Protein AF-A0A2N6EGQ9-F1 (afdb_monomer_lite)

Radius of gyration: 28.34 Å; chains: 1; bounding box: 71×51×39 Å

Structure (mmCIF, N/CA/C/O backbone):
data_AF-A0A2N6EGQ9-F1
#
_entry.id   AF-A0A2N6EGQ9-F1
#
loop_
_atom_site.group_PDB
_atom_site.id
_atom_site.type_symbol
_atom_site.label_atom_id
_atom_site.label_alt_id
_atom_site.label_comp_id
_atom_site.label_asym_id
_atom_site.label_entity_id
_atom_site.label_seq_id
_atom_site.pdbx_PDB_ins_code
_atom_site.Cartn_x
_atom_site.Cartn_y
_atom_site.Cartn_z
_atom_site.occupancy
_atom_site.B_iso_or_equiv
_atom_site.auth_seq_id
_atom_site.auth_comp_id
_atom_site.auth_asym_id
_atom_site.auth_atom_id
_atom_site.pdbx_PDB_model_num
ATOM 1 N N . MET A 1 1 ? 46.350 24.737 13.763 1.00 59.47 1 MET A N 1
ATOM 2 C CA . MET A 1 1 ? 44.964 24.432 14.192 1.00 59.47 1 MET A CA 1
ATOM 3 C C . MET A 1 1 ? 43.905 24.964 13.226 1.00 59.47 1 MET A C 1
ATOM 5 O O . MET A 1 1 ? 43.174 24.155 12.680 1.00 59.47 1 MET A O 1
ATOM 9 N N . LYS A 1 2 ? 43.855 26.273 12.923 1.00 70.25 2 LYS A N 1
ATOM 10 C CA . LYS A 1 2 ? 42.822 26.863 12.035 1.00 70.25 2 LYS A CA 1
ATOM 11 C C . LYS A 1 2 ? 42.765 26.259 10.616 1.00 70.25 2 LYS A C 1
ATOM 13 O O . LYS A 1 2 ? 41.686 26.022 10.094 1.00 70.25 2 LYS A O 1
ATOM 18 N N . LYS A 1 3 ? 43.923 25.948 10.018 1.00 81.38 3 LYS A N 1
ATOM 19 C CA . LYS A 1 3 ? 44.008 25.327 8.680 1.00 81.38 3 LYS A CA 1
ATOM 20 C C . LYS A 1 3 ? 43.513 23.875 8.657 1.00 81.38 3 LYS A C 1
ATOM 22 O O . LYS A 1 3 ? 42.861 23.475 7.707 1.00 81.38 3 LYS A O 1
ATOM 27 N N . ALA A 1 4 ? 43.784 23.113 9.718 1.00 82.31 4 ALA A N 1
ATOM 28 C CA . ALA A 1 4 ? 43.320 21.731 9.837 1.00 82.31 4 ALA A CA 1
ATOM 29 C C . ALA A 1 4 ? 41.794 21.670 9.994 1.00 82.31 4 ALA A C 1
ATOM 31 O O . ALA A 1 4 ? 41.153 20.853 9.347 1.00 82.31 4 ALA A O 1
ATOM 32 N N . ALA A 1 5 ? 41.212 22.591 10.772 1.00 84.06 5 ALA A N 1
ATOM 33 C CA . ALA A 1 5 ? 39.761 22.713 10.895 1.00 84.06 5 ALA A CA 1
ATOM 34 C C . ALA A 1 5 ? 39.092 23.019 9.543 1.00 84.06 5 ALA A C 1
ATOM 36 O O . ALA A 1 5 ? 38.118 22.368 9.192 1.00 84.06 5 ALA A O 1
ATOM 37 N N . LEU A 1 6 ? 39.662 23.931 8.745 1.00 88.00 6 LEU A N 1
ATOM 38 C CA . LEU A 1 6 ? 39.165 24.238 7.396 1.00 88.00 6 LEU A CA 1
ATOM 39 C C . LEU A 1 6 ? 39.219 23.035 6.446 1.00 88.00 6 LEU A C 1
ATOM 41 O O . LEU A 1 6 ? 38.275 22.809 5.696 1.00 88.00 6 LEU A O 1
ATOM 45 N N . ILE A 1 7 ? 40.301 22.254 6.492 1.00 89.38 7 ILE A N 1
ATOM 46 C CA . ILE A 1 7 ? 40.452 21.050 5.664 1.00 89.38 7 ILE A CA 1
ATOM 47 C C . ILE A 1 7 ? 39.420 19.990 6.065 1.00 89.38 7 ILE A C 1
ATOM 49 O O . ILE A 1 7 ? 38.753 19.432 5.202 1.00 89.38 7 ILE A O 1
ATOM 53 N N . ILE A 1 8 ? 39.239 19.755 7.367 1.00 86.50 8 ILE A N 1
ATOM 54 C CA . ILE A 1 8 ? 38.266 18.781 7.881 1.00 86.50 8 ILE A CA 1
ATOM 55 C C . ILE A 1 8 ? 36.834 19.200 7.525 1.00 86.50 8 ILE A C 1
ATOM 57 O O . ILE A 1 8 ? 36.068 18.382 7.022 1.00 86.50 8 ILE A O 1
ATOM 61 N N . SER A 1 9 ? 36.482 20.476 7.712 1.00 82.12 9 SER A N 1
ATOM 62 C CA . SER A 1 9 ? 35.176 21.005 7.304 1.00 82.12 9 SER A CA 1
ATOM 63 C C . SER A 1 9 ? 34.949 20.885 5.795 1.00 82.12 9 SER A C 1
ATOM 65 O O . SER A 1 9 ? 33.854 20.523 5.377 1.00 82.12 9 SER A O 1
ATOM 67 N N . GLY A 1 10 ? 35.976 21.139 4.979 1.00 83.94 10 GLY A N 1
ATOM 68 C CA . GLY A 1 10 ? 35.899 20.983 3.526 1.00 83.94 10 GLY A CA 1
ATOM 69 C C . GLY A 1 10 ? 35.665 19.534 3.095 1.00 83.94 10 GLY A C 1
ATOM 70 O O . GLY A 1 10 ? 34.824 19.282 2.239 1.00 83.94 10 GLY A O 1
ATOM 71 N N . ILE A 1 11 ? 36.346 18.573 3.725 1.00 81.44 11 ILE A N 1
ATOM 72 C CA . ILE A 1 11 ? 36.161 17.140 3.446 1.00 81.44 11 ILE A CA 1
ATOM 73 C C . ILE A 1 11 ? 34.754 16.680 3.847 1.00 81.44 11 ILE A C 1
ATOM 75 O O . ILE A 1 11 ? 34.117 15.965 3.082 1.00 81.44 11 ILE A O 1
ATOM 79 N N . LEU A 1 12 ? 34.238 17.121 4.999 1.00 78.19 12 LEU A N 1
ATOM 80 C CA . LEU A 1 12 ? 32.878 16.787 5.448 1.00 78.19 12 LEU A CA 1
ATOM 81 C C . LEU A 1 12 ? 31.797 17.343 4.508 1.00 78.19 12 LEU A C 1
ATOM 83 O O . LEU A 1 12 ? 30.819 16.655 4.230 1.00 78.19 12 LEU A O 1
ATOM 87 N N . LEU A 1 13 ? 31.991 18.556 3.981 1.00 73.44 13 LEU A N 1
ATOM 88 C CA . LEU A 1 13 ? 31.085 19.160 2.997 1.00 73.44 13 LEU A CA 1
ATOM 89 C C . LEU A 1 13 ? 31.120 18.436 1.643 1.00 73.44 13 LEU A C 1
ATOM 91 O O . LEU A 1 13 ? 30.088 18.323 0.991 1.00 73.44 13 LEU A O 1
ATOM 95 N N . LEU A 1 14 ? 32.285 17.932 1.226 1.00 71.06 14 LEU A N 1
ATOM 96 C CA . LEU A 1 14 ? 32.445 17.212 -0.043 1.00 71.06 14 LEU A CA 1
ATOM 97 C C . LEU A 1 14 ? 32.001 15.742 0.042 1.00 71.06 14 LEU A C 1
ATOM 99 O O . LEU A 1 14 ? 31.516 15.198 -0.945 1.00 71.06 14 LEU A O 1
ATOM 103 N N . ALA A 1 15 ? 32.129 15.107 1.210 1.00 67.69 15 ALA A N 1
ATOM 104 C CA . ALA A 1 15 ? 31.673 13.737 1.449 1.00 67.69 15 ALA A CA 1
ATOM 105 C C . ALA A 1 15 ? 30.148 13.633 1.656 1.00 67.69 15 ALA A C 1
ATOM 107 O O . ALA A 1 15 ? 29.586 12.555 1.493 1.00 67.69 15 ALA A O 1
ATOM 108 N N . GLY A 1 16 ? 29.468 14.739 1.982 1.00 58.56 16 GLY A N 1
ATOM 109 C CA . GLY A 1 16 ? 28.026 14.771 2.259 1.00 58.56 16 GLY A CA 1
ATOM 110 C C . GLY A 1 16 ? 27.097 14.643 1.041 1.00 58.56 16 GLY A C 1
ATOM 111 O O . GLY A 1 16 ? 25.885 14.621 1.226 1.00 58.56 16 GLY A O 1
ATOM 112 N N . CYS A 1 17 ? 27.628 14.557 -0.185 1.0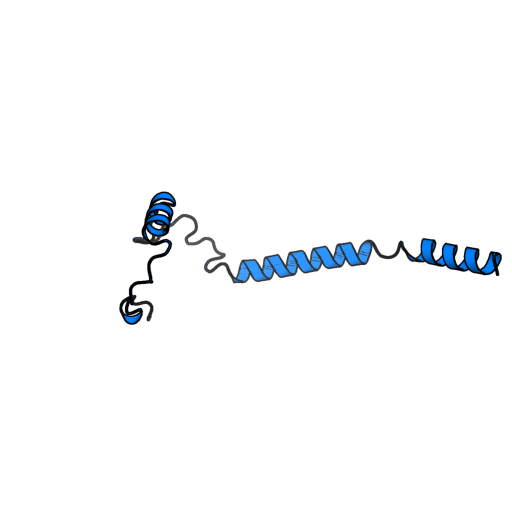0 60.09 17 CYS A N 1
ATOM 113 C CA . CYS A 1 17 ? 26.835 14.459 -1.424 1.00 60.09 17 CYS A CA 1
ATOM 114 C C . CYS A 1 17 ? 26.863 13.073 -2.097 1.00 60.09 17 CYS A C 1
ATOM 116 O O . CYS A 1 17 ? 26.463 12.947 -3.253 1.00 60.09 17 CYS A O 1
ATOM 118 N N . ALA A 1 18 ? 27.309 12.029 -1.400 1.00 57.88 18 ALA A N 1
ATOM 119 C CA . ALA A 1 18 ? 27.132 10.643 -1.829 1.00 57.88 18 ALA A CA 1
ATOM 120 C C . ALA A 1 18 ? 26.270 9.938 -0.767 1.00 57.88 18 ALA A C 1
ATOM 122 O O . ALA A 1 18 ? 26.714 9.937 0.382 1.00 57.88 18 ALA A O 1
ATOM 123 N N . PRO A 1 19 ? 25.073 9.379 -1.065 1.00 57.78 19 PRO A N 1
ATOM 124 C CA . PRO A 1 19 ? 24.575 8.913 -2.368 1.00 57.78 19 PRO A CA 1
ATOM 125 C C . PRO A 1 19 ? 23.079 9.236 -2.626 1.00 57.78 19 PRO A C 1
ATOM 127 O O . PRO A 1 19 ? 22.182 8.645 -2.026 1.00 57.78 19 PRO A O 1
ATOM 130 N N . LEU A 1 20 ? 22.773 10.101 -3.600 1.00 56.44 20 LEU A N 1
ATOM 131 C CA . LEU A 1 20 ? 21.393 10.203 -4.117 1.00 56.44 20 LEU A CA 1
ATOM 132 C C . LEU A 1 20 ? 20.935 8.911 -4.823 1.00 56.44 20 LEU A C 1
ATOM 134 O O . LEU A 1 20 ? 19.737 8.653 -4.906 1.00 56.44 20 LEU A O 1
ATOM 138 N N . GLU A 1 21 ? 21.872 8.096 -5.315 1.00 59.97 21 GLU A N 1
ATOM 139 C CA . GLU A 1 21 ? 21.551 6.827 -5.972 1.00 59.97 21 GLU A CA 1
ATOM 140 C C . GLU A 1 21 ? 21.018 5.777 -4.992 1.00 59.97 21 GLU A C 1
ATOM 142 O O . GLU A 1 21 ? 19.972 5.195 -5.260 1.00 59.97 21 GLU A O 1
ATOM 147 N N . GLU A 1 22 ? 21.663 5.553 -3.843 1.00 64.50 22 GLU A N 1
ATOM 148 C CA . GLU A 1 22 ? 21.204 4.520 -2.899 1.00 64.50 22 GLU A CA 1
ATOM 149 C C . GLU A 1 22 ? 19.832 4.855 -2.314 1.00 64.50 22 GLU A C 1
ATOM 151 O O . GLU A 1 22 ? 19.003 3.961 -2.192 1.00 64.50 22 GLU A O 1
ATOM 156 N N . ALA A 1 23 ? 19.550 6.131 -2.023 1.00 65.69 23 ALA A N 1
ATOM 157 C CA . ALA A 1 23 ? 18.224 6.553 -1.570 1.00 65.69 23 ALA A CA 1
ATOM 158 C C . ALA A 1 23 ? 17.149 6.293 -2.641 1.00 65.69 23 ALA A C 1
ATOM 160 O O . ALA A 1 23 ? 16.081 5.767 -2.336 1.00 65.69 23 ALA A O 1
ATOM 161 N N . TYR A 1 24 ? 17.454 6.585 -3.910 1.00 72.50 24 TYR A N 1
ATOM 162 C CA . TYR A 1 24 ? 16.547 6.309 -5.024 1.00 72.50 24 TYR A CA 1
ATOM 163 C C . TYR A 1 24 ? 16.277 4.806 -5.204 1.00 72.50 24 TYR A C 1
ATOM 165 O O . TYR A 1 24 ? 15.131 4.398 -5.407 1.00 72.50 24 TYR A O 1
ATOM 173 N N . TYR A 1 25 ? 17.315 3.968 -5.123 1.00 79.69 25 TYR A N 1
ATOM 174 C CA . TYR A 1 25 ? 17.160 2.516 -5.226 1.00 79.69 25 TYR A CA 1
ATOM 175 C C . TYR A 1 25 ? 16.424 1.933 -4.016 1.00 79.69 25 TYR A C 1
ATOM 177 O O . TYR A 1 25 ? 15.530 1.110 -4.206 1.00 79.69 25 TYR A O 1
ATOM 185 N N . LEU A 1 26 ? 16.722 2.417 -2.808 1.00 81.38 26 LEU A N 1
ATOM 186 C CA . LEU A 1 26 ? 16.069 1.996 -1.571 1.00 81.38 26 LEU A CA 1
ATOM 187 C C . LEU A 1 26 ? 14.568 2.303 -1.590 1.00 81.38 26 LEU A C 1
ATOM 189 O O . LEU A 1 26 ? 13.762 1.415 -1.314 1.00 81.38 26 LEU A O 1
ATOM 193 N N . ASP A 1 27 ? 14.176 3.519 -1.974 1.00 84.38 27 ASP A N 1
ATOM 194 C CA . ASP A 1 27 ? 12.763 3.899 -2.070 1.00 84.38 27 ASP A CA 1
AT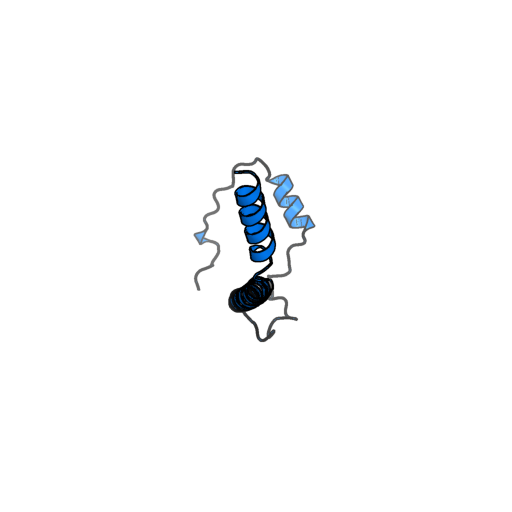OM 195 C C . ASP A 1 27 ? 12.027 3.066 -3.127 1.00 84.38 27 ASP A C 1
ATOM 197 O O . ASP A 1 27 ? 10.886 2.639 -2.923 1.00 84.38 27 ASP A O 1
ATOM 201 N N . ARG A 1 28 ? 12.689 2.778 -4.254 1.00 84.56 28 ARG A N 1
ATOM 202 C CA . ARG A 1 28 ? 12.127 1.935 -5.314 1.00 84.56 28 ARG A CA 1
ATOM 203 C C . ARG A 1 28 ? 11.915 0.496 -4.846 1.00 84.56 28 ARG A C 1
ATOM 205 O O . ARG A 1 28 ? 10.846 -0.064 -5.087 1.00 84.56 28 ARG A O 1
ATOM 212 N N . GLU A 1 29 ? 12.909 -0.099 -4.195 1.00 87.50 29 GLU A N 1
ATOM 213 C CA . GLU A 1 29 ? 12.840 -1.466 -3.669 1.00 87.50 29 GLU A CA 1
ATOM 214 C C . GLU A 1 29 ? 11.793 -1.584 -2.562 1.00 87.50 29 GLU A C 1
ATOM 216 O O . GLU A 1 29 ? 10.966 -2.498 -2.581 1.00 87.50 29 GLU A O 1
ATOM 221 N N . TYR A 1 30 ? 11.753 -0.609 -1.653 1.00 88.25 30 TYR A N 1
ATOM 222 C CA . TYR A 1 30 ? 10.729 -0.524 -0.620 1.00 88.25 30 TYR A CA 1
ATOM 223 C C . TYR A 1 30 ? 9.325 -0.400 -1.226 1.00 88.25 30 TYR A C 1
ATOM 225 O O . TYR A 1 30 ? 8.397 -1.093 -0.801 1.00 88.25 30 TYR A O 1
ATOM 233 N N . GLY A 1 31 ? 9.152 0.434 -2.254 1.00 88.31 31 GLY A N 1
ATOM 234 C CA . GLY A 1 31 ? 7.888 0.568 -2.976 1.00 88.31 31 GLY A CA 1
ATOM 235 C C . GLY A 1 31 ? 7.436 -0.745 -3.619 1.00 88.31 31 GLY A C 1
ATOM 236 O O . GLY A 1 31 ? 6.283 -1.148 -3.459 1.00 88.31 31 GLY A O 1
ATOM 237 N N . GLN A 1 32 ? 8.346 -1.454 -4.291 1.00 92.62 32 GLN A N 1
ATOM 238 C CA . GLN A 1 32 ? 8.060 -2.755 -4.902 1.00 92.62 32 GLN A CA 1
ATOM 239 C C . GLN A 1 32 ? 7.687 -3.813 -3.859 1.00 92.62 32 GLN A C 1
ATOM 241 O O . GLN A 1 32 ? 6.684 -4.507 -4.028 1.00 92.62 32 GLN A O 1
ATOM 246 N N . ALA A 1 33 ? 8.438 -3.897 -2.758 1.00 91.38 33 ALA A N 1
ATOM 247 C CA . ALA A 1 33 ? 8.166 -4.840 -1.678 1.00 91.38 33 ALA A CA 1
ATOM 248 C C . ALA A 1 33 ? 6.800 -4.586 -1.018 1.00 91.38 33 ALA A C 1
ATOM 250 O O . ALA A 1 33 ? 6.059 -5.530 -0.740 1.00 91.38 33 ALA A O 1
ATOM 251 N N . ASN A 1 34 ? 6.422 -3.319 -0.820 1.00 89.06 34 ASN A N 1
ATOM 252 C CA . ASN A 1 34 ? 5.106 -2.971 -0.283 1.00 89.06 34 ASN A CA 1
ATOM 253 C C . ASN A 1 34 ? 3.967 -3.317 -1.237 1.00 89.06 34 ASN A C 1
ATOM 255 O O . ASN A 1 34 ? 2.934 -3.821 -0.798 1.00 89.06 34 ASN A O 1
ATOM 259 N N . LEU A 1 35 ? 4.133 -3.050 -2.534 1.00 87.25 35 LEU A N 1
AT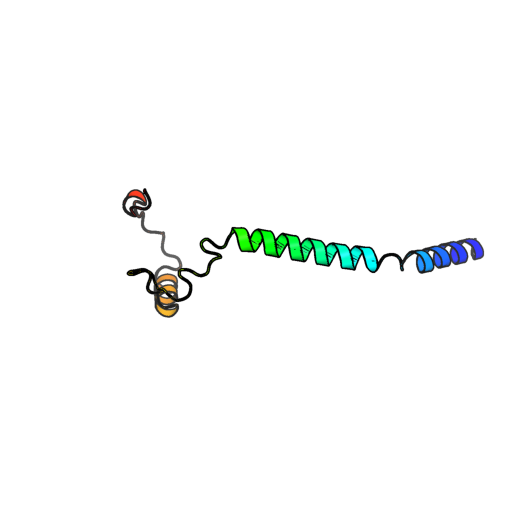OM 260 C CA . LEU A 1 35 ? 3.131 -3.412 -3.534 1.00 87.25 35 LEU A CA 1
ATOM 261 C C . LEU A 1 35 ? 2.938 -4.929 -3.596 1.00 87.25 35 LEU A C 1
ATOM 263 O O . LEU A 1 35 ? 1.796 -5.389 -3.622 1.00 87.25 35 LEU A O 1
ATOM 267 N N . ASP A 1 36 ? 4.025 -5.699 -3.542 1.00 89.00 36 ASP A N 1
ATOM 268 C CA . ASP A 1 36 ? 3.962 -7.160 -3.509 1.00 89.00 36 ASP A CA 1
ATOM 269 C C . ASP A 1 36 ? 3.255 -7.656 -2.238 1.00 89.00 36 ASP A C 1
ATOM 271 O O . ASP A 1 36 ? 2.276 -8.401 -2.322 1.00 89.00 36 ASP A O 1
ATOM 275 N N . ALA A 1 37 ? 3.648 -7.155 -1.062 1.00 87.19 37 ALA A N 1
ATOM 276 C CA . ALA A 1 37 ? 3.002 -7.493 0.206 1.00 87.19 37 ALA A CA 1
ATOM 277 C C . ALA A 1 37 ? 1.499 -7.164 0.203 1.00 87.19 37 ALA A C 1
ATOM 279 O O . ALA A 1 37 ? 0.684 -7.984 0.628 1.00 87.19 37 ALA A O 1
ATOM 280 N N . ARG A 1 38 ? 1.116 -5.995 -0.323 1.00 81.75 38 ARG A N 1
ATOM 281 C CA . ARG A 1 38 ? -0.288 -5.581 -0.433 1.00 81.75 38 ARG A CA 1
ATOM 282 C C . ARG A 1 38 ? -1.060 -6.454 -1.415 1.00 81.75 38 ARG A C 1
ATOM 284 O O . ARG A 1 38 ? -2.199 -6.809 -1.133 1.00 81.75 38 ARG A O 1
ATOM 291 N N . SER A 1 39 ? -0.453 -6.830 -2.539 1.00 82.81 39 SER A N 1
ATOM 292 C CA . SER A 1 39 ? -1.103 -7.688 -3.535 1.00 82.81 39 SER A CA 1
ATOM 293 C C . SER A 1 39 ? -1.442 -9.071 -2.970 1.00 82.81 39 SER A C 1
ATOM 295 O O . SER A 1 39 ? -2.521 -9.591 -3.236 1.00 82.81 39 SER A O 1
ATOM 297 N N . ARG A 1 40 ? -0.584 -9.616 -2.095 1.00 82.19 40 ARG A N 1
ATOM 298 C CA . ARG A 1 40 ? -0.819 -10.888 -1.391 1.00 82.19 40 ARG A CA 1
ATOM 299 C C . ARG A 1 40 ? -1.941 -10.822 -0.354 1.00 82.19 40 ARG A C 1
ATOM 301 O O . ARG A 1 40 ? -2.475 -11.860 0.017 1.00 82.19 40 ARG A O 1
ATOM 308 N N . GLN A 1 41 ? -2.297 -9.628 0.122 1.00 78.00 41 GLN A N 1
ATOM 309 C CA . GLN A 1 41 ? -3.425 -9.428 1.040 1.00 78.00 41 GLN A CA 1
ATOM 310 C C . GLN A 1 41 ? -4.770 -9.323 0.307 1.00 78.00 41 GLN A C 1
ATOM 312 O O . GLN A 1 41 ? -5.824 -9.409 0.935 1.00 78.00 41 GLN A O 1
ATOM 317 N N . VAL A 1 42 ? -4.763 -9.145 -1.017 1.00 78.56 42 VAL A N 1
ATOM 318 C CA . VAL A 1 42 ? -5.988 -9.130 -1.817 1.00 78.56 42 VAL A CA 1
ATOM 319 C C . VAL A 1 42 ? -6.434 -10.573 -2.034 1.00 78.56 42 VAL A C 1
ATOM 321 O O . VAL A 1 42 ? -5.802 -11.318 -2.774 1.00 78.56 42 VAL A O 1
ATOM 324 N N . ALA A 1 43 ? -7.548 -10.965 -1.412 1.00 72.31 43 ALA A N 1
ATOM 325 C CA . ALA A 1 43 ? -8.070 -12.334 -1.481 1.00 72.31 43 ALA A CA 1
ATOM 326 C C . ALA A 1 43 ? -8.375 -12.816 -2.917 1.00 72.31 43 ALA A C 1
ATOM 328 O O . ALA A 1 43 ? -8.296 -14.011 -3.192 1.00 72.31 43 ALA A O 1
ATOM 329 N N . TYR A 1 44 ? -8.696 -11.896 -3.838 1.00 74.69 44 TYR A N 1
ATOM 330 C CA . TYR A 1 44 ? -9.046 -12.199 -5.233 1.00 74.69 44 TYR A CA 1
ATOM 331 C C . TYR A 1 44 ? -8.391 -11.207 -6.211 1.00 74.69 44 TYR A C 1
ATOM 333 O O . TYR A 1 44 ? -9.046 -10.273 -6.683 1.00 74.69 44 TYR A O 1
ATOM 341 N N . PRO A 1 45 ? -7.092 -11.376 -6.522 1.00 73.25 45 PRO A N 1
ATOM 342 C CA . PRO A 1 45 ? -6.351 -10.455 -7.386 1.00 73.25 45 PRO A CA 1
ATOM 343 C C . PRO A 1 45 ? -6.757 -10.558 -8.866 1.00 73.25 45 PRO A C 1
ATOM 345 O O . PRO A 1 45 ? -6.415 -9.684 -9.656 1.00 73.25 45 PRO A O 1
ATOM 348 N N . ASP A 1 46 ? -7.508 -11.598 -9.249 1.00 81.88 46 ASP A N 1
ATOM 349 C CA . ASP A 1 46 ? -8.077 -11.785 -10.589 1.00 81.88 46 ASP A CA 1
ATOM 350 C C . ASP A 1 46 ? -9.364 -10.976 -10.819 1.00 81.88 46 ASP A C 1
ATOM 352 O O . ASP A 1 46 ? -10.004 -11.116 -11.861 1.00 81.88 46 ASP A O 1
ATOM 356 N N . TYR A 1 47 ? -9.759 -10.142 -9.850 1.00 73.44 47 TYR A N 1
ATOM 357 C CA . TYR A 1 47 ? -10.949 -9.290 -9.908 1.00 73.44 47 TYR A CA 1
ATOM 358 C C . TYR A 1 47 ? -12.252 -10.060 -10.189 1.00 73.44 47 TYR A C 1
ATOM 360 O O . TYR A 1 47 ? -13.266 -9.459 -10.548 1.00 73.44 47 TYR A O 1
ATOM 368 N N . ARG A 1 48 ? -12.284 -11.383 -9.964 1.00 77.81 48 ARG A N 1
ATOM 369 C CA . ARG A 1 48 ? -13.440 -12.252 -10.264 1.00 77.81 48 ARG A CA 1
ATOM 370 C C . ARG A 1 48 ? -14.736 -11.827 -9.565 1.00 77.81 48 ARG A C 1
ATOM 372 O O . ARG A 1 48 ? -15.833 -12.157 -10.026 1.00 77.81 48 ARG A O 1
ATOM 379 N N . TYR A 1 49 ? -14.608 -11.087 -8.465 1.00 73.44 49 TYR A N 1
ATOM 380 C CA . TYR A 1 49 ? -15.714 -10.563 -7.664 1.00 73.44 49 TYR A CA 1
ATOM 381 C C . TYR A 1 49 ? -15.761 -9.028 -7.620 1.00 73.44 49 TYR A C 1
ATOM 383 O O . TYR A 1 49 ? -16.571 -8.478 -6.889 1.00 73.44 49 TYR A O 1
ATOM 391 N N . ALA A 1 50 ? -14.950 -8.320 -8.416 1.00 72.31 50 ALA A N 1
ATOM 392 C CA . ALA A 1 50 ? -14.827 -6.858 -8.351 1.00 72.31 50 ALA A CA 1
ATOM 393 C C . ALA A 1 50 ? -16.116 -6.086 -8.703 1.00 72.31 50 ALA A C 1
ATOM 3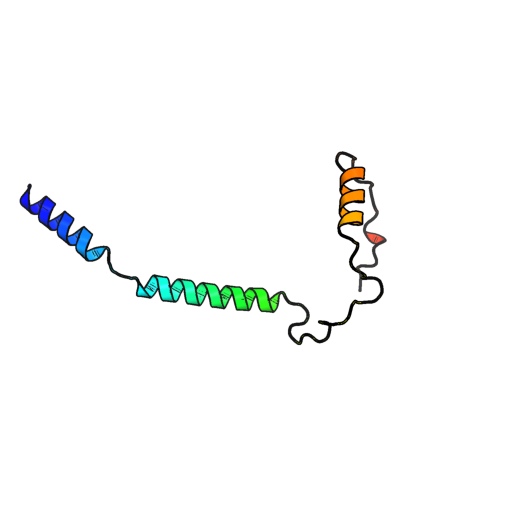95 O O . ALA A 1 50 ? -16.226 -4.907 -8.390 1.00 72.31 50 ALA A O 1
ATOM 396 N N . GLY A 1 51 ? -17.095 -6.747 -9.328 1.00 71.81 51 GLY A N 1
ATOM 397 C CA . GLY A 1 51 ? -18.435 -6.207 -9.593 1.00 71.81 51 GLY A CA 1
ATOM 398 C C . GLY A 1 51 ? -19.560 -7.026 -8.961 1.00 71.81 51 GLY A C 1
ATOM 399 O O . GLY A 1 51 ? -20.704 -6.928 -9.396 1.00 71.81 51 GLY A O 1
ATOM 400 N N . LYS A 1 52 ? -19.241 -7.896 -7.998 1.00 69.94 52 LYS A N 1
ATOM 401 C CA . LYS A 1 52 ? -20.218 -8.737 -7.306 1.00 69.94 52 LYS A CA 1
ATOM 402 C C . LYS A 1 52 ? -20.278 -8.304 -5.852 1.00 69.94 52 LYS A C 1
ATOM 404 O O . LYS A 1 52 ? -19.274 -8.378 -5.157 1.00 69.94 52 LYS A O 1
ATOM 409 N N . THR A 1 53 ? -21.460 -7.925 -5.393 1.00 68.88 53 THR A N 1
ATOM 410 C CA . THR A 1 53 ? -21.753 -7.829 -3.963 1.00 68.88 53 THR A CA 1
ATOM 411 C C . THR A 1 53 ? -22.241 -9.207 -3.525 1.00 68.88 53 THR A C 1
ATOM 413 O O . THR A 1 53 ? -23.278 -9.647 -4.030 1.00 68.88 53 THR A O 1
ATOM 416 N N . PRO A 1 54 ? -21.499 -9.950 -2.681 1.00 65.56 54 PRO A N 1
ATOM 417 C CA . PRO A 1 54 ? -22.015 -11.191 -2.120 1.00 65.56 54 PRO A CA 1
ATOM 418 C C . PRO A 1 54 ? -23.372 -10.943 -1.444 1.00 65.56 54 PRO A C 1
ATOM 420 O O . PRO A 1 54 ? -23.600 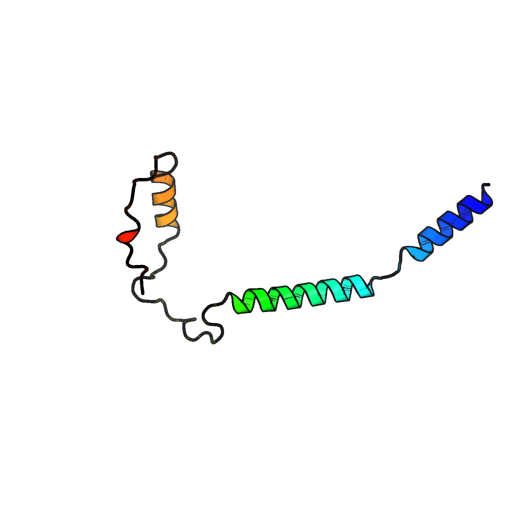-9.916 -0.805 1.00 65.56 54 PRO A O 1
ATOM 423 N N . GLN A 1 55 ? -24.309 -11.865 -1.640 1.00 66.31 55 GLN A N 1
ATOM 424 C CA . GLN A 1 55 ? -25.655 -11.744 -1.086 1.00 66.31 55 GLN A CA 1
ATOM 425 C C . GLN A 1 55 ? -25.575 -11.771 0.447 1.00 66.31 55 GLN A C 1
ATOM 427 O O . GLN A 1 55 ? -24.899 -12.634 1.004 1.00 66.31 55 GLN A O 1
ATOM 432 N N . GLY A 1 56 ? -26.208 -10.808 1.122 1.00 66.94 56 GLY A N 1
ATOM 433 C CA . GLY A 1 56 ? -26.078 -10.636 2.576 1.00 66.94 56 GLY A CA 1
ATOM 434 C C . GLY A 1 56 ? -24.797 -9.928 3.041 1.00 66.94 56 GLY A C 1
ATOM 435 O O . GLY A 1 56 ? -24.622 -9.738 4.240 1.00 66.94 56 GLY A O 1
ATOM 436 N N . THR A 1 57 ? -23.917 -9.500 2.127 1.00 61.88 57 THR A N 1
ATOM 437 C CA . THR A 1 57 ? -22.819 -8.556 2.419 1.00 61.88 57 THR A CA 1
ATOM 438 C C . THR A 1 57 ? -23.063 -7.204 1.754 1.00 61.88 57 THR A C 1
ATOM 440 O O . THR A 1 57 ? -22.122 -6.527 1.331 1.00 61.88 57 THR A O 1
ATOM 443 N N . GLU A 1 58 ? -24.330 -6.830 1.586 1.00 71.25 58 GLU A N 1
ATOM 444 C CA . GLU A 1 58 ? -24.693 -5.447 1.300 1.00 71.25 58 GLU A CA 1
ATOM 445 C C . GLU A 1 58 ? -23.987 -4.584 2.348 1.00 71.25 58 GLU A C 1
ATOM 447 O O . GLU A 1 58 ? -24.112 -4.832 3.548 1.00 71.25 58 GLU A O 1
ATOM 452 N N . GLY A 1 59 ? -23.126 -3.668 1.897 1.00 62.84 59 GLY A N 1
ATOM 453 C CA . GLY A 1 59 ? -22.364 -2.834 2.814 1.00 62.84 59 GLY A CA 1
ATOM 454 C C . GLY A 1 59 ? -23.337 -2.122 3.742 1.00 62.84 59 GLY A C 1
ATOM 455 O O . GLY A 1 59 ? -24.228 -1.424 3.264 1.00 62.84 59 GLY A O 1
ATOM 456 N N . ILE A 1 60 ? -23.179 -2.323 5.049 1.00 68.50 60 ILE A N 1
ATOM 457 C CA . ILE A 1 60 ? -23.937 -1.572 6.049 1.00 68.50 60 ILE A CA 1
ATOM 458 C C . ILE A 1 60 ? -23.639 -0.096 5.789 1.00 68.50 60 ILE A C 1
ATOM 460 O O . ILE A 1 60 ? -22.467 0.283 5.667 1.00 68.50 60 ILE A O 1
ATOM 464 N N . ALA A 1 61 ? -24.682 0.722 5.656 1.00 73.25 61 ALA A N 1
ATOM 465 C CA . ALA A 1 61 ? -24.500 2.144 5.411 1.00 73.25 61 ALA A CA 1
ATOM 466 C C . ALA A 1 61 ? -23.649 2.739 6.544 1.00 73.25 61 ALA A C 1
ATOM 468 O O . ALA A 1 61 ? -23.812 2.380 7.716 1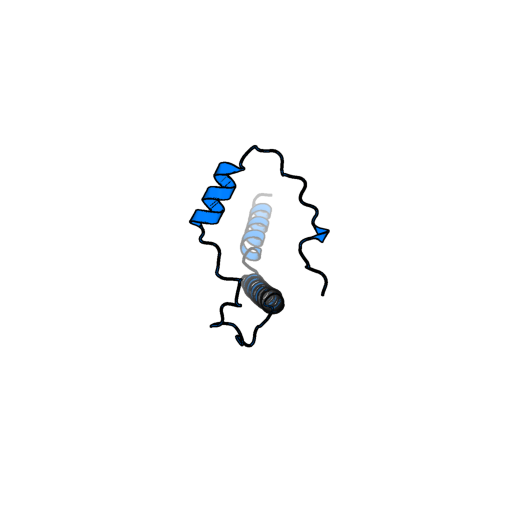.00 73.25 61 ALA A O 1
ATOM 469 N N . ALA A 1 62 ? -22.715 3.635 6.216 1.00 75.25 62 ALA A N 1
ATOM 470 C CA . ALA A 1 62 ? -21.826 4.221 7.221 1.00 75.25 62 ALA A CA 1
ATOM 471 C C . ALA A 1 62 ? -22.631 4.906 8.342 1.00 75.25 62 ALA A C 1
ATOM 473 O O . ALA A 1 62 ? -22.244 4.875 9.509 1.00 75.25 62 ALA A O 1
ATOM 474 N N . GLU A 1 63 ? -23.794 5.449 7.992 1.00 73.88 63 GLU A N 1
ATOM 475 C CA . GLU A 1 63 ? -24.790 6.036 8.877 1.00 73.88 63 GLU A CA 1
ATOM 476 C C . GLU A 1 63 ? -25.322 5.038 9.915 1.00 73.88 63 GLU A C 1
ATOM 478 O O . GLU A 1 63 ? -25.448 5.385 11.089 1.00 73.88 63 GLU A O 1
ATOM 483 N N . GLU A 1 64 ? -25.596 3.793 9.519 1.00 72.50 64 GLU A N 1
ATOM 484 C CA . GLU A 1 64 ? -26.061 2.742 10.431 1.00 72.50 64 GLU A CA 1
ATOM 485 C C . GLU A 1 64 ? -24.947 2.323 11.396 1.00 72.50 64 GLU A C 1
ATOM 487 O O . GLU A 1 64 ? -25.187 2.213 12.600 1.00 72.50 64 GLU A O 1
ATOM 492 N N . ILE A 1 65 ? -23.706 2.194 10.907 1.00 75.81 65 ILE A N 1
ATOM 493 C CA . ILE A 1 65 ? -22.536 1.905 11.754 1.00 75.81 65 ILE A CA 1
ATOM 494 C C . ILE A 1 65 ? -22.324 3.031 12.772 1.00 75.81 65 ILE A C 1
ATOM 496 O O . ILE A 1 65 ? -22.132 2.774 13.962 1.00 75.81 65 ILE A O 1
ATOM 500 N N . MET A 1 66 ? -22.383 4.287 12.323 1.00 76.19 66 MET A N 1
ATOM 501 C CA . MET A 1 66 ? -22.231 5.452 13.193 1.00 76.19 66 MET A CA 1
ATOM 502 C C . MET A 1 66 ? -23.367 5.576 14.210 1.00 76.19 66 MET A C 1
ATOM 504 O O . MET A 1 66 ? -23.118 5.943 15.358 1.00 76.19 66 MET A O 1
ATOM 508 N N . SER A 1 67 ? -24.598 5.250 13.815 1.00 80.19 67 SER A N 1
ATOM 509 C CA . SER A 1 67 ? -25.757 5.220 14.708 1.00 80.19 67 SER A CA 1
ATOM 510 C C . SER A 1 67 ? -25.556 4.206 15.836 1.00 80.19 67 SER A C 1
ATOM 512 O O . SER A 1 67 ? -25.648 4.564 17.015 1.00 80.19 67 SER A O 1
ATOM 514 N N . VAL A 1 68 ? -25.180 2.966 15.492 1.00 81.06 68 VAL A N 1
ATOM 515 C CA . VAL A 1 68 ? -24.887 1.921 16.482 1.00 81.06 68 VAL A CA 1
ATOM 516 C C . VAL A 1 68 ? -23.741 2.362 17.383 1.00 81.06 68 VAL A C 1
ATOM 518 O O . VAL A 1 68 ? -23.927 2.389 18.598 1.00 81.06 68 VAL A O 1
ATOM 521 N N . HIS A 1 69 ? -22.614 2.803 16.811 1.00 81.88 69 HIS A N 1
ATOM 522 C CA . HIS A 1 69 ? -21.454 3.268 17.570 1.00 81.88 69 HIS A CA 1
ATOM 523 C C . HIS A 1 69 ? -21.836 4.338 18.594 1.00 81.88 69 HIS A C 1
ATOM 525 O O . HIS A 1 69 ? -21.572 4.154 19.779 1.00 81.88 69 HIS A O 1
ATOM 531 N N . ASN A 1 70 ? -22.521 5.403 18.168 1.00 85.56 70 ASN A N 1
ATOM 532 C CA . ASN A 1 70 ? -22.966 6.477 19.056 1.00 85.56 70 ASN A CA 1
ATOM 533 C C . ASN A 1 70 ? -23.922 5.972 20.146 1.00 85.56 70 ASN A C 1
ATOM 535 O O . ASN A 1 70 ? -23.848 6.420 21.287 1.00 85.56 70 ASN A O 1
ATOM 539 N N . SER A 1 71 ? -24.806 5.026 19.820 1.00 81.75 71 SER A N 1
ATOM 540 C CA . SER A 1 71 ? -25.764 4.461 20.777 1.00 81.75 71 SER A CA 1
ATOM 541 C C . SER A 1 71 ? -25.126 3.517 21.808 1.00 81.75 71 SER A C 1
ATOM 543 O O . SER A 1 71 ? -25.665 3.353 22.910 1.00 81.75 71 SER A O 1
ATOM 545 N N . THR A 1 72 ? -23.993 2.896 21.464 1.00 79.31 72 THR A N 1
ATOM 546 C CA . THR A 1 72 ? -23.253 1.947 22.311 1.00 79.31 72 THR A CA 1
ATOM 547 C C . THR A 1 72 ? -22.011 2.553 22.958 1.00 79.31 72 THR A C 1
ATOM 549 O O . THR A 1 72 ? -21.411 1.927 23.829 1.00 79.31 72 THR A O 1
ATOM 552 N N . PHE A 1 73 ? -21.612 3.762 22.559 1.00 77.69 73 PHE A N 1
ATOM 553 C CA . PHE A 1 73 ? -20.420 4.427 23.068 1.00 77.69 73 PHE A CA 1
ATOM 554 C C . PHE A 1 73 ? -20.531 4.635 24.584 1.00 77.69 73 PHE A C 1
ATOM 556 O O . PHE A 1 73 ? -21.436 5.308 25.074 1.00 77.69 73 PHE A O 1
ATOM 563 N N . GLY A 1 74 ? -19.623 4.013 25.339 1.00 78.44 74 GLY A N 1
ATOM 564 C CA . GLY A 1 74 ? -19.614 4.060 26.804 1.00 78.44 74 GLY A CA 1
ATOM 565 C C . GLY A 1 74 ? -20.513 3.034 27.506 1.00 78.44 74 GLY A C 1
ATOM 566 O O . GLY A 1 74 ? -20.546 3.016 28.735 1.00 78.44 74 GLY A O 1
ATOM 567 N N . LYS A 1 75 ? -21.211 2.157 26.773 1.00 80.19 75 LYS A N 1
ATOM 568 C CA . LYS A 1 75 ? -21.905 0.997 27.353 1.00 80.19 75 LYS A CA 1
ATOM 569 C C . LYS A 1 75 ? -20.951 -0.195 27.424 1.00 80.19 75 LYS A C 1
ATOM 571 O O . LYS A 1 75 ? -20.135 -0.396 26.527 1.00 80.19 75 LYS A O 1
ATOM 576 N N . ALA A 1 76 ? -21.047 -0.986 28.493 1.00 75.75 76 ALA A N 1
ATOM 577 C CA . ALA A 1 76 ? -20.318 -2.247 28.569 1.00 75.75 76 ALA A CA 1
ATOM 578 C C . ALA A 1 76 ? -20.789 -3.168 27.425 1.00 75.75 76 ALA A C 1
ATOM 580 O O . ALA A 1 76 ? -21.999 -3.238 27.191 1.00 75.75 76 ALA A O 1
ATOM 581 N N . PRO A 1 77 ? -19.875 -3.841 26.703 1.00 69.06 77 PRO A N 1
ATOM 582 C CA . PRO A 1 77 ? -20.261 -4.731 25.617 1.00 69.06 77 PRO A CA 1
ATOM 583 C C . PRO A 1 77 ? -21.149 -5.851 26.162 1.00 69.06 77 PRO A C 1
ATOM 585 O O . PRO A 1 77 ? -20.837 -6.458 27.190 1.00 69.06 77 PRO A O 1
ATOM 588 N N . GLU A 1 78 ? -22.260 -6.122 25.479 1.00 69.88 78 GLU A N 1
ATOM 589 C CA . GLU A 1 78 ? -23.068 -7.303 25.771 1.00 69.88 78 GLU A CA 1
ATOM 590 C C . GLU A 1 78 ? -22.204 -8.554 25.560 1.00 69.88 78 GLU A C 1
ATOM 592 O O . GLU A 1 78 ? -21.429 -8.635 24.603 1.00 69.88 78 GLU A O 1
ATOM 597 N N . GLN A 1 79 ? -22.295 -9.530 26.468 1.00 60.78 79 GLN A N 1
ATOM 598 C CA . GLN A 1 79 ? -21.606 -10.806 26.289 1.00 60.78 79 GLN A CA 1
ATOM 599 C C . GLN A 1 79 ? -22.304 -11.595 25.182 1.00 60.78 79 GLN A C 1
ATOM 601 O O . GLN A 1 79 ? -23.216 -12.380 25.434 1.00 60.78 79 GLN A O 1
ATOM 606 N N . VAL A 1 80 ? -21.881 -11.369 23.942 1.00 60.00 80 VAL A N 1
ATOM 607 C CA . VAL A 1 80 ? -22.342 -12.147 22.796 1.00 60.00 80 VAL A CA 1
ATOM 608 C C . VAL A 1 80 ? -21.503 -13.418 22.713 1.00 60.00 80 VAL A C 1
ATOM 610 O O . VAL A 1 80 ? -20.273 -13.375 22.661 1.00 60.00 80 VAL A O 1
ATOM 613 N N . ASN A 1 81 ? -22.172 -14.570 22.724 1.00 49.59 81 ASN A N 1
ATOM 614 C CA . ASN A 1 81 ? -21.526 -15.868 22.599 1.00 49.59 81 ASN A CA 1
ATOM 615 C C . ASN A 1 81 ? -21.044 -16.047 21.149 1.00 49.59 81 ASN A C 1
ATOM 617 O O . ASN A 1 81 ? -21.822 -16.383 20.259 1.00 49.59 81 ASN A O 1
ATOM 621 N N . VAL A 1 82 ? -19.757 -15.781 20.909 1.00 55.59 82 VAL A N 1
ATOM 622 C CA . VAL A 1 82 ? -19.128 -15.721 19.572 1.00 55.59 82 VAL A CA 1
ATOM 623 C C . VAL A 1 82 ? -19.239 -17.047 18.796 1.00 55.59 82 VAL A C 1
ATOM 625 O O . VAL A 1 82 ? -19.103 -17.057 17.580 1.00 55.59 82 VAL A O 1
ATOM 628 N N . PHE A 1 83 ? -19.578 -18.153 19.469 1.00 51.88 83 PHE A N 1
ATOM 629 C CA . PHE A 1 83 ? -19.866 -19.452 18.848 1.00 51.88 83 PHE A CA 1
ATOM 630 C C . PHE A 1 83 ? -21.174 -19.504 18.032 1.00 51.88 83 PHE A C 1
ATOM 632 O O . PHE A 1 83 ? -21.399 -20.487 17.336 1.00 51.88 83 PHE A O 1
ATOM 639 N N . GLN A 1 84 ? -22.045 -18.490 18.112 1.00 48.59 84 GLN A N 1
ATOM 640 C CA . GLN A 1 84 ? -23.258 -18.391 17.278 1.00 48.59 84 GLN A CA 1
ATOM 641 C C . GLN A 1 84 ? -23.040 -17.658 15.949 1.00 48.59 84 GLN A C 1
ATOM 643 O O . GLN A 1 84 ? -23.926 -17.661 15.097 1.00 48.59 84 GLN A O 1
ATOM 648 N N . LEU A 1 85 ? -21.875 -17.041 15.752 1.00 49.16 85 LEU A N 1
ATOM 649 C CA . LEU A 1 85 ? -21.442 -16.631 14.425 1.00 49.16 85 LEU A CA 1
ATOM 650 C C . LEU A 1 85 ? -20.813 -17.879 13.813 1.00 49.16 85 LEU A C 1
ATOM 652 O O . LEU A 1 85 ? -19.738 -18.280 14.247 1.00 49.16 85 LEU A O 1
ATOM 656 N N . ASP A 1 86 ? -21.501 -18.515 12.866 1.00 44.91 86 ASP A N 1
ATOM 657 C CA . ASP A 1 86 ? -21.123 -19.765 12.180 1.00 44.91 86 ASP A CA 1
ATOM 658 C C . ASP A 1 86 ? -19.862 -19.603 11.292 1.00 44.91 86 ASP A C 1
ATOM 660 O O . ASP A 1 86 ? -19.780 -20.071 10.160 1.00 44.91 86 ASP A O 1
ATOM 664 N N . ILE A 1 87 ? -18.846 -18.893 11.794 1.00 47.47 87 ILE A N 1
ATOM 665 C CA . ILE A 1 87 ? -17.511 -18.722 11.220 1.00 47.47 87 ILE A CA 1
ATOM 666 C C . ILE A 1 87 ? -16.703 -19.976 11.575 1.00 47.47 87 ILE A C 1
ATOM 668 O O . ILE A 1 87 ? -15.684 -19.941 12.261 1.00 47.47 87 ILE A O 1
ATOM 672 N N . ALA A 1 88 ? -17.222 -21.123 11.158 1.00 45.41 88 ALA A N 1
ATOM 673 C CA . ALA A 1 88 ? -16.547 -22.402 11.232 1.00 45.41 88 ALA A CA 1
ATOM 674 C C . ALA A 1 88 ? -16.981 -23.277 10.053 1.00 45.41 88 ALA A C 1
ATOM 676 O O . ALA A 1 88 ? -17.559 -24.346 10.246 1.00 45.41 88 ALA A O 1
ATOM 677 N N . ARG A 1 89 ? -16.661 -22.841 8.828 1.00 38.09 89 ARG A N 1
ATOM 678 C CA . ARG A 1 89 ? -16.218 -23.730 7.743 1.00 38.09 89 ARG A CA 1
ATOM 679 C C . ARG A 1 89 ? -15.663 -22.979 6.546 1.00 38.09 89 ARG A C 1
ATOM 681 O O . ARG A 1 89 ? -16.319 -22.021 6.093 1.00 38.09 89 ARG A O 1
#

pLDDT: mean 72.79, std 12.2, range [38.09, 92.62]

Secondary structure (DSSP, 8-state):
-HHHHHHHHHHHHHHTT--HHHHHHHHHHHHHHHHHHHHHH-S-TT-TTTT---TT-PPPPHHHHHHHHHHHTTSPPP---GGGS----

Foldseek 3Di:
DVVVVVVVVVVVVVVVPPDPVVVVVVVVVVVVVVVVVVCVVPPCNVCPCVPPQPVVPPPDPVVNVVVVCVVCPPPDDDPDPCVVPPPDD

Sequence (89 aa):
MKKAALIISGILLLAGCAPLEEAYYLDREYGQANLDARSRQVAYPDYRYAGKTPQGTEGIAAEEIMSVHNSTFGKAPEQVNVFQLDIAR